Protein AF-A0A1V6CNF2-F1 (afdb_monomer)

Radius of gyration: 21.42 Å; Cα contacts (8 Å, |Δi|>4): 220; chains: 1; bounding box: 39×64×54 Å

Structure (mmCIF, N/CA/C/O backbone):
data_AF-A0A1V6CNF2-F1
#
_entry.id   AF-A0A1V6CNF2-F1
#
loop_
_atom_site.group_PDB
_atom_site.id
_atom_site.type_symbol
_atom_site.label_atom_id
_atom_site.label_alt_id
_atom_site.label_comp_id
_atom_site.label_asym_id
_atom_site.label_entity_id
_atom_site.label_seq_id
_atom_site.pdbx_PDB_ins_code
_atom_site.Cartn_x
_atom_site.Cartn_y
_atom_site.Cartn_z
_atom_site.occupancy
_atom_site.B_iso_or_equiv
_atom_site.auth_seq_id
_atom_site.auth_comp_id
_atom_site.auth_asym_id
_atom_site.auth_atom_id
_atom_site.pdbx_PDB_model_num
ATOM 1 N N . MET A 1 1 ? -19.664 43.294 18.785 1.00 34.44 1 MET A N 1
ATOM 2 C CA . MET A 1 1 ? -19.145 42.494 17.648 1.00 34.44 1 MET A CA 1
ATOM 3 C C . MET A 1 1 ? -19.411 41.020 17.914 1.00 34.44 1 MET A C 1
ATOM 5 O O . MET A 1 1 ? -18.978 40.503 18.932 1.00 34.44 1 MET A O 1
ATOM 9 N N . LYS A 1 2 ? -20.195 40.365 17.051 1.00 38.56 2 LYS A N 1
ATOM 10 C CA . LYS A 1 2 ? -20.681 38.988 17.230 1.00 38.56 2 LYS A CA 1
ATOM 11 C C . LYS A 1 2 ? -19.586 38.015 16.777 1.00 38.56 2 LYS A C 1
ATOM 13 O O . LYS A 1 2 ? -19.363 37.877 15.576 1.00 38.56 2 LYS A O 1
ATOM 18 N N . GLN A 1 3 ? -18.871 37.382 17.709 1.00 46.53 3 GLN A N 1
ATOM 19 C CA . GLN A 1 3 ? -17.888 36.355 17.356 1.00 46.53 3 GLN A CA 1
ATOM 20 C C . GLN A 1 3 ? -18.605 35.174 16.682 1.00 46.53 3 GLN A C 1
ATOM 22 O O . GLN A 1 3 ? -19.439 34.487 17.271 1.00 46.53 3 GLN A O 1
ATOM 27 N N . SER A 1 4 ? -18.322 34.970 15.398 1.00 43.44 4 SER A N 1
ATOM 28 C CA . SER A 1 4 ? -18.859 33.864 14.610 1.00 43.44 4 SER A CA 1
ATOM 29 C C . SER A 1 4 ? -18.260 32.547 15.120 1.00 43.44 4 SER A C 1
ATOM 31 O O . SER A 1 4 ? -17.054 32.336 14.982 1.00 43.44 4 SER A O 1
ATOM 33 N N . ARG A 1 5 ? -19.104 31.633 15.628 1.00 50.50 5 ARG A N 1
ATOM 34 C CA . ARG A 1 5 ? -18.790 30.219 15.929 1.00 50.50 5 ARG A CA 1
ATOM 35 C C . ARG A 1 5 ? -18.313 29.467 14.667 1.00 50.50 5 ARG A C 1
ATOM 37 O O . ARG A 1 5 ? -19.030 28.637 14.117 1.00 50.50 5 ARG A O 1
ATOM 44 N N . LYS A 1 6 ? -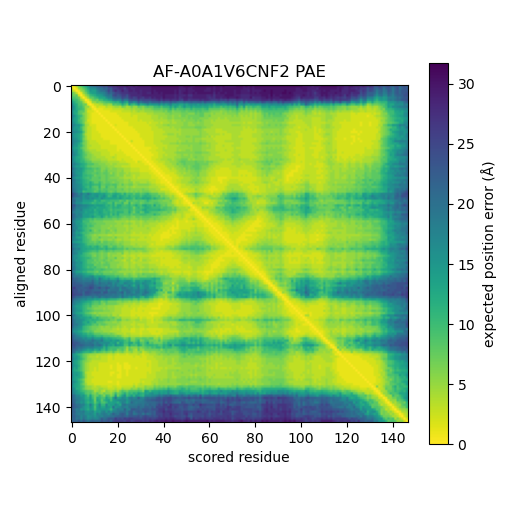17.106 29.748 14.169 1.00 52.75 6 LYS A N 1
ATOM 45 C CA . LYS A 1 6 ? -16.504 29.074 12.999 1.00 52.75 6 LYS A CA 1
ATOM 46 C C . LYS A 1 6 ? -15.546 27.931 13.378 1.00 52.75 6 LYS A C 1
ATOM 48 O O . LYS A 1 6 ? -15.164 27.156 12.509 1.00 52.75 6 LYS A O 1
ATOM 53 N N . GLY A 1 7 ? -15.215 27.761 14.663 1.00 57.75 7 GLY A N 1
ATOM 54 C CA . GLY A 1 7 ? -14.196 26.806 15.135 1.00 57.75 7 GLY A CA 1
ATOM 55 C C . GLY A 1 7 ? -14.603 25.323 15.213 1.00 57.75 7 GLY A C 1
ATOM 56 O O . GLY A 1 7 ? -13.732 24.469 15.347 1.00 57.75 7 GLY A O 1
ATOM 57 N N . GLY A 1 8 ? -15.894 24.978 15.125 1.00 66.00 8 GLY A N 1
ATOM 58 C CA . GLY A 1 8 ? -16.361 23.593 15.330 1.00 66.00 8 GLY A CA 1
ATOM 59 C C . GLY A 1 8 ? -16.200 22.673 14.113 1.00 66.00 8 GLY A C 1
ATOM 60 O O . GLY A 1 8 ? -15.735 21.543 14.238 1.00 66.00 8 GLY A O 1
ATOM 61 N N . ARG A 1 9 ? -16.543 23.165 12.914 1.00 76.50 9 ARG A N 1
ATOM 62 C CA . ARG A 1 9 ? -16.569 22.351 11.683 1.00 76.50 9 ARG A CA 1
ATOM 63 C C . ARG A 1 9 ? -15.177 21.879 11.260 1.00 76.50 9 ARG A C 1
ATOM 65 O O . ARG A 1 9 ? -15.006 20.707 10.950 1.00 76.50 9 ARG A O 1
ATOM 72 N N . GLY A 1 10 ? -14.176 22.760 11.326 1.00 83.81 10 GLY A N 1
ATOM 73 C CA . GLY A 1 10 ? -12.789 22.403 11.004 1.00 83.81 10 GLY A CA 1
ATOM 74 C C . GLY A 1 10 ? -12.221 21.332 11.940 1.00 83.81 10 GLY A C 1
ATOM 75 O O . GLY A 1 10 ? -11.560 20.403 11.490 1.00 83.81 10 GLY A O 1
ATOM 76 N N . ARG A 1 11 ? -12.551 21.394 13.236 1.00 82.00 11 ARG A N 1
ATOM 77 C CA . ARG A 1 11 ? -12.110 20.395 14.224 1.00 82.00 11 ARG A CA 1
ATOM 78 C C . ARG A 1 11 ? -12.700 19.010 13.958 1.00 82.00 11 ARG A C 1
ATOM 80 O O . ARG A 1 11 ? -11.987 18.022 14.104 1.00 82.00 11 ARG A O 1
ATOM 87 N N . ILE A 1 12 ? -13.969 18.935 13.549 1.00 87.81 12 ILE A N 1
ATOM 88 C CA . ILE A 1 12 ? -14.612 17.665 13.175 1.00 87.81 12 ILE A CA 1
ATOM 89 C C . ILE A 1 12 ? -13.910 17.057 11.959 1.00 87.81 12 ILE A C 1
ATOM 91 O O . ILE A 1 12 ? -13.592 15.874 11.977 1.00 87.81 12 ILE A O 1
ATOM 95 N N . VAL A 1 13 ? -13.599 17.867 10.943 1.00 90.38 13 VAL A N 1
ATOM 96 C CA . VAL A 1 13 ? -12.865 17.402 9.756 1.00 90.38 13 VAL A CA 1
ATOM 97 C C . VAL A 1 13 ? -11.485 16.862 10.141 1.00 90.38 13 VAL A C 1
ATOM 99 O O . VAL A 1 13 ? -11.142 15.754 9.745 1.00 90.38 13 VAL A O 1
ATOM 102 N N . ILE A 1 14 ? -10.725 17.583 10.973 1.00 90.69 14 ILE A N 1
ATOM 103 C CA . ILE A 1 14 ? -9.409 17.124 11.456 1.00 90.69 14 ILE A CA 1
ATOM 104 C C . ILE A 1 14 ? -9.530 15.797 12.215 1.00 90.69 14 ILE A C 1
ATOM 106 O O . ILE A 1 14 ? -8.714 14.900 12.015 1.00 90.69 14 ILE A O 1
ATOM 110 N N . LEU A 1 15 ? -10.555 15.649 13.058 1.00 91.81 15 LEU A N 1
ATOM 111 C CA . LEU A 1 15 ? -10.799 14.412 13.796 1.00 91.81 15 LEU A CA 1
ATOM 112 C C . LEU A 1 15 ? -11.110 13.245 12.854 1.00 91.81 15 LEU A C 1
ATOM 114 O O . LEU A 1 15 ? -10.536 12.171 13.024 1.00 91.81 15 LEU A O 1
ATOM 118 N N . LEU A 1 16 ? -11.977 13.451 11.859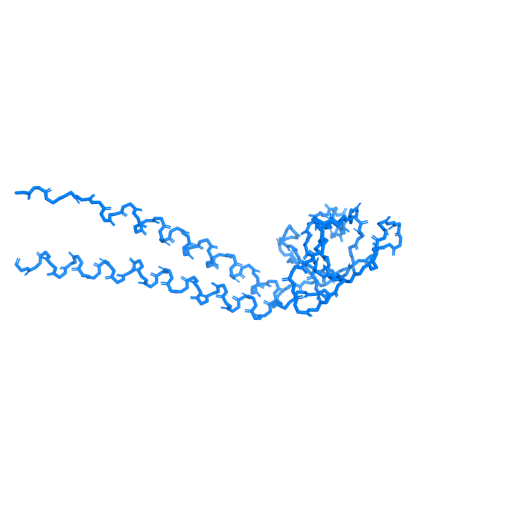 1.00 93.94 16 LEU A N 1
ATOM 119 C CA . LEU A 1 16 ? -12.321 12.424 10.873 1.00 93.94 16 LEU A CA 1
ATOM 120 C C . LEU A 1 16 ? -11.102 12.009 10.046 1.00 93.94 16 LEU A C 1
ATOM 122 O O . LEU A 1 16 ? -10.858 10.817 9.884 1.00 93.94 16 LEU A O 1
ATOM 126 N N . ILE A 1 17 ? -10.296 12.970 9.583 1.00 95.31 17 ILE A N 1
ATOM 127 C CA . ILE A 1 17 ? -9.053 12.679 8.855 1.00 95.31 17 ILE A CA 1
ATOM 128 C C . ILE A 1 17 ? -8.081 11.911 9.758 1.00 95.31 17 ILE A C 1
ATOM 130 O O . ILE A 1 17 ? -7.528 10.899 9.336 1.00 95.31 17 ILE A O 1
ATOM 134 N N . GLY A 1 18 ? -7.910 12.330 11.015 1.00 95.75 18 GLY A N 1
ATOM 135 C CA . GLY A 1 18 ? -7.074 11.617 11.982 1.00 95.75 18 GLY A CA 1
ATOM 136 C C . GLY A 1 18 ? -7.530 10.174 12.211 1.00 95.75 18 GLY A C 1
ATOM 137 O O . GLY A 1 18 ? -6.700 9.269 12.258 1.00 95.75 18 GLY A O 1
ATOM 138 N N . LEU A 1 19 ? -8.844 9.938 12.286 1.00 96.25 19 LEU A N 1
ATOM 139 C CA . LEU A 1 19 ? -9.420 8.598 12.420 1.00 96.25 19 LEU A CA 1
ATOM 140 C C . LEU A 1 19 ? -9.179 7.739 11.167 1.00 96.25 19 LEU A C 1
ATOM 142 O O . LEU A 1 19 ? -8.836 6.567 11.295 1.00 96.25 19 LEU A O 1
ATOM 146 N N . LEU A 1 20 ? -9.309 8.316 9.969 1.00 96.75 20 LEU A N 1
ATOM 147 C CA . LEU A 1 20 ? -9.016 7.627 8.707 1.00 96.75 20 LEU A CA 1
ATOM 148 C C . LEU A 1 20 ? -7.540 7.227 8.614 1.00 96.75 20 LEU A C 1
ATOM 150 O O . LEU A 1 20 ? -7.232 6.090 8.262 1.00 96.75 20 LEU A O 1
ATOM 154 N N . PHE A 1 21 ? -6.628 8.130 8.981 1.00 96.62 21 PHE A N 1
ATOM 155 C CA . PHE A 1 21 ? -5.196 7.829 9.036 1.00 96.62 21 PHE A CA 1
ATOM 156 C C . PHE A 1 21 ? -4.886 6.752 10.076 1.00 96.62 21 PHE A C 1
ATOM 158 O O . PHE A 1 21 ? -4.081 5.866 9.802 1.00 96.62 21 PHE A O 1
ATOM 165 N N . LEU A 1 22 ? -5.543 6.787 11.240 1.00 96.69 22 LEU A N 1
ATOM 166 C CA . LEU A 1 22 ? -5.391 5.752 12.260 1.00 96.69 22 LEU A CA 1
ATOM 167 C C . LEU A 1 22 ? -5.851 4.389 11.733 1.00 96.69 22 LEU A C 1
ATOM 169 O O . LEU A 1 22 ? -5.103 3.421 11.827 1.00 96.69 22 LEU A O 1
ATOM 173 N N . ALA A 1 23 ? -7.045 4.318 11.141 1.00 95.81 23 ALA A N 1
ATOM 174 C CA . ALA A 1 23 ? -7.581 3.088 10.565 1.00 95.81 23 ALA A CA 1
ATOM 175 C C . ALA A 1 23 ? -6.664 2.534 9.462 1.00 95.81 23 ALA A C 1
ATOM 177 O O . ALA A 1 23 ? -6.341 1.348 9.461 1.00 95.81 23 ALA A O 1
ATOM 178 N N . TYR A 1 24 ? -6.178 3.398 8.567 1.00 94.06 24 TYR A N 1
ATOM 179 C CA . TYR A 1 24 ? -5.255 3.003 7.506 1.00 94.06 24 TYR A CA 1
ATOM 180 C C . TYR A 1 24 ? -3.888 2.555 8.048 1.00 94.06 24 TYR A C 1
ATOM 182 O O . TYR A 1 24 ? -3.341 1.552 7.598 1.00 94.06 24 TYR A O 1
ATOM 190 N N . GLY A 1 25 ? -3.347 3.246 9.053 1.00 93.69 25 GLY A N 1
ATOM 191 C CA . GLY A 1 25 ? -2.107 2.852 9.721 1.00 93.69 25 GLY A CA 1
ATOM 192 C C . GLY A 1 25 ? -2.228 1.491 10.406 1.00 93.69 25 GLY A C 1
ATOM 193 O O . GLY A 1 25 ? -1.357 0.642 10.232 1.00 93.69 25 GLY A O 1
ATOM 194 N N . LEU A 1 26 ? -3.335 1.247 11.117 1.00 93.88 26 LEU A N 1
ATOM 195 C CA . LEU A 1 26 ? -3.631 -0.055 11.718 1.00 93.88 26 LEU A CA 1
ATOM 196 C C . LEU A 1 26 ? -3.744 -1.152 10.659 1.00 93.88 26 LEU A C 1
ATOM 198 O O . LEU A 1 26 ? -3.179 -2.221 10.851 1.00 93.88 26 LEU A O 1
ATOM 202 N N . MET A 1 27 ? -4.383 -0.875 9.519 1.00 91.81 27 MET A N 1
ATOM 203 C CA . MET A 1 27 ? -4.459 -1.815 8.399 1.00 91.81 27 MET A CA 1
ATOM 204 C C . MET A 1 27 ? -3.067 -2.232 7.903 1.00 91.81 27 MET A C 1
ATOM 206 O O . MET A 1 27 ? -2.811 -3.421 7.719 1.00 91.81 27 MET A O 1
ATOM 210 N N . LEU A 1 28 ? -2.151 -1.273 7.730 1.00 90.75 28 LEU A N 1
ATOM 211 C CA . LEU A 1 28 ? -0.771 -1.552 7.317 1.00 90.75 28 LEU A CA 1
ATOM 212 C C . LEU A 1 28 ? 0.001 -2.347 8.376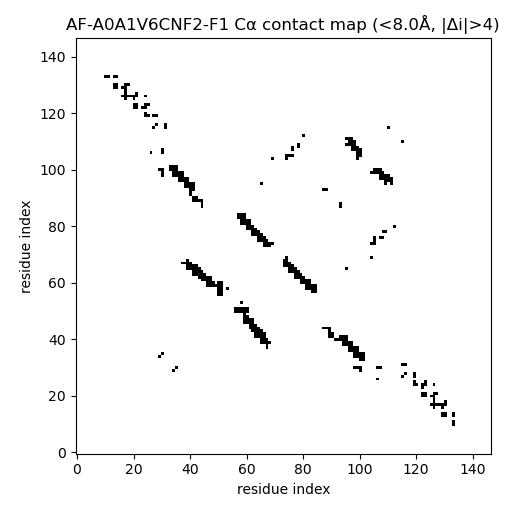 1.00 90.75 28 LEU A C 1
ATOM 214 O O . LEU A 1 28 ? 0.719 -3.281 8.034 1.00 90.75 28 LEU A O 1
ATOM 218 N N . VAL A 1 29 ? -0.168 -2.019 9.660 1.00 92.38 29 VAL A N 1
ATOM 219 C CA . VAL A 1 29 ? 0.436 -2.780 10.767 1.00 92.38 29 VAL A CA 1
ATOM 220 C C . VAL A 1 29 ? -0.099 -4.212 10.799 1.00 92.38 29 VAL A C 1
ATOM 222 O O . VAL A 1 29 ? 0.683 -5.153 10.916 1.00 92.38 29 VAL A O 1
ATOM 225 N N . SER A 1 30 ? -1.408 -4.406 10.637 1.00 91.81 30 SER A N 1
ATOM 226 C CA . SER A 1 30 ? -2.003 -5.739 10.558 1.00 91.81 30 SER A CA 1
ATOM 227 C C . SER A 1 30 ? -1.420 -6.547 9.400 1.00 91.81 30 SER A C 1
ATOM 229 O O . SER A 1 30 ? -1.099 -7.717 9.581 1.00 91.81 30 SER A O 1
ATOM 231 N N . LEU A 1 31 ? -1.211 -5.927 8.238 1.00 90.69 31 LEU A N 1
ATOM 232 C CA . LEU A 1 31 ? -0.565 -6.570 7.092 1.00 90.69 31 LEU A CA 1
ATOM 233 C C . LEU A 1 31 ? 0.906 -6.909 7.369 1.00 90.69 31 LEU A C 1
ATOM 235 O O . LEU A 1 31 ? 1.380 -7.988 7.008 1.00 90.69 31 LEU A O 1
ATOM 239 N N . LEU A 1 32 ? 1.624 -6.030 8.070 1.00 89.50 32 LEU A N 1
ATOM 240 C CA . LEU A 1 32 ? 3.020 -6.241 8.433 1.00 89.50 32 LEU A CA 1
ATOM 241 C C . LEU A 1 32 ? 3.196 -7.463 9.347 1.00 89.50 32 LEU A C 1
ATOM 243 O O . LEU A 1 32 ? 4.068 -8.287 9.075 1.00 89.50 32 LEU A O 1
ATOM 247 N N . PHE A 1 33 ? 2.356 -7.615 10.374 1.00 89.88 33 PHE A N 1
ATOM 248 C CA . PHE A 1 33 ? 2.489 -8.691 11.367 1.00 89.88 33 PHE A CA 1
ATOM 249 C C . PHE A 1 33 ? 1.714 -9.969 11.023 1.00 89.88 33 PHE A C 1
ATOM 251 O O . PHE A 1 33 ? 2.227 -11.060 11.244 1.00 89.88 33 PHE A O 1
ATOM 258 N N . PHE A 1 34 ? 0.505 -9.852 10.469 1.00 92.44 34 PHE A N 1
ATOM 259 C CA . PHE A 1 34 ? -0.405 -10.984 10.236 1.00 92.44 34 PHE A CA 1
ATOM 260 C C . PHE A 1 34 ? -0.621 -11.314 8.758 1.00 92.44 34 PHE A C 1
ATOM 262 O O . PHE A 1 34 ? -1.366 -12.238 8.436 1.00 92.44 34 PHE A O 1
ATOM 269 N N . GLY A 1 35 ? -0.027 -10.549 7.842 1.00 90.88 35 GLY A N 1
ATOM 270 C CA . GLY A 1 35 ? -0.204 -10.798 6.420 1.00 90.88 35 GLY A CA 1
ATOM 271 C C . GLY A 1 35 ? 0.516 -12.069 5.956 1.00 90.88 35 GLY A C 1
ATOM 272 O O . GLY A 1 35 ? 1.643 -12.352 6.367 1.00 90.88 35 GLY A O 1
ATOM 273 N N . ILE A 1 36 ? -0.115 -12.799 5.045 1.00 92.94 36 ILE A N 1
ATOM 274 C CA . ILE A 1 36 ? 0.424 -14.005 4.416 1.00 92.94 36 ILE A CA 1
ATOM 275 C C . ILE A 1 36 ? 0.909 -13.646 3.016 1.00 92.94 36 ILE A C 1
ATOM 277 O O . ILE A 1 36 ? 0.234 -12.921 2.288 1.00 92.94 36 ILE A O 1
ATOM 281 N N . SER A 1 37 ? 2.100 -14.124 2.652 1.00 91.50 37 SER A N 1
ATOM 282 C CA . SER A 1 37 ? 2.664 -13.893 1.320 1.00 91.50 37 SER A CA 1
ATOM 283 C C . SER A 1 37 ? 2.171 -14.943 0.331 1.00 91.50 37 SER A C 1
ATOM 285 O O . SER A 1 37 ? 2.235 -16.133 0.624 1.00 91.50 37 SER A O 1
ATOM 287 N N . THR A 1 38 ? 1.759 -14.506 -0.852 1.00 92.06 38 THR A N 1
ATOM 288 C CA . THR A 1 38 ? 1.387 -15.368 -1.977 1.00 92.06 38 THR A CA 1
ATOM 289 C C . THR A 1 38 ? 1.926 -14.792 -3.280 1.00 92.06 38 THR A C 1
ATOM 291 O O . THR A 1 38 ? 2.252 -13.605 -3.372 1.00 92.06 38 THR A O 1
ATOM 294 N N . GLU A 1 39 ? 2.023 -15.636 -4.298 1.00 92.25 39 GLU A N 1
ATOM 295 C CA . GLU A 1 39 ? 2.262 -15.175 -5.658 1.00 92.25 39 GLU A CA 1
ATOM 296 C C . GLU A 1 39 ? 0.952 -14.676 -6.267 1.00 92.25 39 GLU A C 1
ATOM 298 O O . GLU A 1 39 ? -0.093 -15.323 -6.163 1.00 92.25 39 GLU A O 1
ATOM 303 N N . ALA A 1 40 ? 1.016 -13.503 -6.888 1.00 92.12 40 ALA A N 1
ATOM 304 C CA . ALA A 1 40 ? -0.068 -12.934 -7.666 1.00 92.12 40 ALA A CA 1
ATOM 305 C C . ALA A 1 40 ? 0.358 -12.801 -9.124 1.00 92.12 40 ALA A C 1
ATOM 307 O O . ALA A 1 40 ? 1.480 -12.395 -9.426 1.00 92.12 40 ALA A O 1
ATOM 308 N N . ARG A 1 41 ? -0.555 -13.097 -10.042 1.00 92.12 41 ARG A N 1
ATOM 309 C CA . ARG A 1 41 ? -0.363 -12.897 -11.474 1.00 92.12 41 ARG A CA 1
ATOM 310 C C . ARG A 1 41 ? -0.581 -11.432 -11.824 1.00 92.12 41 ARG A C 1
ATOM 312 O O . ARG A 1 41 ? -1.602 -10.851 -11.464 1.00 92.12 41 ARG A O 1
ATOM 319 N N . LEU A 1 42 ? 0.339 -10.852 -12.582 1.00 91.19 42 LEU A N 1
ATOM 320 C CA . LEU A 1 42 ? 0.236 -9.489 -13.083 1.00 91.19 42 LEU A CA 1
ATOM 321 C C . LEU A 1 42 ? -0.791 -9.419 -14.223 1.00 91.19 42 LEU A C 1
ATOM 323 O O . LEU A 1 42 ? -0.613 -10.037 -15.272 1.00 91.19 42 LEU A O 1
ATOM 327 N N . THR A 1 43 ? -1.860 -8.650 -14.038 1.00 91.56 43 THR A N 1
ATOM 328 C CA . THR A 1 43 ? -2.925 -8.479 -15.042 1.00 91.56 43 THR A CA 1
ATOM 329 C C . THR A 1 43 ? -2.737 -7.234 -15.886 1.00 91.56 43 THR A C 1
ATOM 331 O O . THR A 1 43 ? -3.093 -7.200 -17.061 1.00 91.56 43 THR A O 1
ATOM 334 N N . SER A 1 44 ? -2.150 -6.195 -15.301 1.00 89.50 44 SER A N 1
ATOM 335 C CA . SER A 1 44 ? -1.823 -4.969 -16.011 1.00 89.50 44 SER A CA 1
ATOM 336 C C . SER A 1 44 ? -0.530 -4.389 -15.479 1.00 89.50 44 SER A C 1
ATOM 338 O O . SER A 1 44 ? -0.216 -4.491 -14.297 1.00 89.50 44 SER A O 1
ATOM 340 N N . TYR A 1 45 ? 0.222 -3.753 -16.364 1.00 89.31 45 TYR A N 1
ATOM 341 C CA . TYR A 1 45 ? 1.423 -3.020 -16.014 1.00 89.31 45 TYR A CA 1
ATOM 342 C C . TYR A 1 45 ? 1.514 -1.848 -16.974 1.00 89.31 45 TYR A C 1
ATOM 344 O O . TYR A 1 45 ? 1.485 -2.038 -18.184 1.00 89.31 45 TYR A O 1
ATOM 352 N N . ARG A 1 46 ? 1.550 -0.615 -16.485 1.00 89.00 46 ARG A N 1
ATOM 353 C CA . ARG A 1 46 ? 1.615 0.565 -17.352 1.00 89.00 46 ARG A CA 1
ATOM 354 C C . ARG A 1 46 ? 2.475 1.636 -16.730 1.00 89.00 46 ARG A C 1
ATOM 356 O O . ARG A 1 46 ? 2.432 1.847 -15.520 1.00 89.00 46 ARG A O 1
ATOM 363 N N . ARG A 1 47 ? 3.229 2.337 -17.567 1.00 88.94 47 ARG A N 1
ATOM 364 C CA . ARG A 1 47 ? 3.958 3.527 -17.144 1.00 88.94 47 ARG A CA 1
ATOM 365 C C . ARG A 1 47 ? 2.973 4.676 -16.954 1.00 88.94 47 ARG A C 1
ATOM 367 O O . ARG A 1 47 ? 2.148 4.936 -17.826 1.00 88.94 47 ARG A O 1
ATOM 374 N N . GLN A 1 48 ? 3.056 5.342 -15.814 1.00 86.88 48 GLN A N 1
ATOM 375 C CA . GLN A 1 48 ? 2.367 6.591 -15.542 1.00 86.88 48 GLN A CA 1
ATOM 376 C C . GLN A 1 48 ? 3.347 7.743 -15.718 1.00 86.88 48 GLN A C 1
ATOM 378 O O . GLN A 1 48 ? 4.418 7.738 -15.113 1.00 86.88 48 GLN A O 1
ATOM 383 N N . GLN A 1 49 ? 2.928 8.736 -16.504 1.00 84.69 49 GLN A N 1
ATOM 384 C CA . GLN A 1 49 ? 3.696 9.950 -16.786 1.00 84.69 49 GLN A CA 1
ATOM 385 C C . GLN A 1 49 ? 5.041 9.666 -17.489 1.00 84.69 49 GLN A C 1
ATOM 387 O O . GLN A 1 49 ? 5.301 8.559 -17.976 1.00 84.69 49 GLN A O 1
ATOM 392 N N . GLY A 1 50 ? 5.843 10.721 -17.635 1.00 86.38 50 GLY A N 1
ATOM 393 C CA . GLY A 1 50 ? 7.212 10.645 -18.127 1.00 86.38 50 GLY A CA 1
ATOM 394 C C . GLY A 1 50 ? 8.193 10.222 -17.036 1.00 86.38 50 GLY A C 1
ATOM 395 O O . GLY A 1 50 ? 7.832 9.586 -16.045 1.00 86.38 50 GLY A O 1
ATOM 396 N N . GLU A 1 51 ? 9.454 10.571 -17.244 1.00 88.38 51 GLU A N 1
ATOM 397 C CA . GLU A 1 51 ? 10.506 10.368 -16.254 1.00 88.38 51 GLU A CA 1
ATOM 398 C C . GLU A 1 51 ? 10.238 11.182 -14.983 1.00 88.38 51 GLU A C 1
ATOM 400 O O . GLU A 1 51 ? 9.713 12.297 -15.031 1.00 88.38 51 GLU A O 1
ATOM 405 N N . ARG A 1 52 ? 10.571 10.605 -13.827 1.00 87.88 52 ARG A N 1
ATOM 406 C CA . ARG A 1 52 ? 10.459 11.288 -12.538 1.00 87.88 52 ARG A CA 1
ATOM 407 C C . ARG A 1 52 ? 11.592 12.305 -12.411 1.00 87.88 52 ARG A C 1
ATOM 409 O O . ARG A 1 52 ? 12.748 11.965 -12.627 1.00 87.88 52 ARG A O 1
ATOM 416 N N . ASN A 1 53 ? 11.259 13.529 -12.005 1.00 88.06 53 ASN A N 1
ATOM 417 C CA . ASN A 1 53 ? 12.244 14.573 -11.717 1.00 88.06 53 ASN A CA 1
ATOM 418 C C . ASN A 1 53 ? 12.907 14.316 -10.350 1.00 88.06 53 ASN A C 1
ATOM 420 O O . ASN A 1 53 ? 12.524 14.896 -9.335 1.00 88.06 53 ASN A O 1
ATOM 424 N N . GLU A 1 54 ? 13.829 13.358 -10.313 1.00 86.19 54 GLU A N 1
ATOM 425 C CA . GLU A 1 54 ? 14.523 12.893 -9.112 1.00 86.19 54 GLU A CA 1
ATOM 426 C C . GLU A 1 54 ? 16.033 12.787 -9.362 1.00 86.19 54 GLU A C 1
ATOM 428 O O . GLU A 1 54 ? 16.491 12.781 -10.498 1.00 86.19 54 GLU A O 1
ATOM 433 N N . VAL A 1 55 ? 16.815 12.662 -8.282 1.00 88.38 55 VAL A N 1
ATOM 434 C CA . VAL A 1 55 ? 18.291 12.576 -8.337 1.00 88.38 55 VAL A CA 1
ATOM 435 C C . VAL A 1 55 ? 18.779 11.365 -9.138 1.00 88.38 55 VAL A C 1
ATOM 437 O O . VAL A 1 55 ? 19.838 11.412 -9.756 1.00 88.38 55 VAL A O 1
ATOM 440 N N . ILE A 1 56 ? 18.019 10.267 -9.114 1.00 86.69 56 ILE A N 1
ATOM 441 C CA . ILE A 1 56 ? 18.337 9.056 -9.868 1.00 86.69 56 ILE A CA 1
ATOM 442 C C . ILE A 1 56 ? 17.615 9.149 -11.220 1.00 86.69 56 ILE A C 1
ATOM 444 O O . ILE A 1 56 ? 16.381 9.115 -11.220 1.00 86.69 56 ILE A O 1
ATOM 448 N N . PRO A 1 57 ? 18.343 9.234 -12.349 1.00 87.75 57 PRO A N 1
ATOM 449 C CA . PRO A 1 57 ? 17.734 9.307 -13.674 1.00 87.75 57 PRO A CA 1
ATOM 450 C C . PRO A 1 57 ? 17.117 7.965 -14.095 1.00 87.75 57 PRO A C 1
ATOM 452 O O . PRO A 1 57 ? 17.337 6.923 -13.470 1.00 87.75 57 PRO A O 1
ATOM 455 N N . ASN A 1 58 ? 16.364 7.979 -15.195 1.00 88.06 58 ASN A N 1
ATOM 456 C CA . ASN A 1 58 ? 15.702 6.826 -15.809 1.00 88.06 58 ASN A CA 1
ATOM 457 C C . ASN A 1 58 ? 14.721 6.098 -14.878 1.00 88.06 58 ASN A C 1
ATOM 459 O O . ASN A 1 58 ? 14.535 4.881 -14.981 1.00 88.06 58 ASN A O 1
ATOM 463 N N . ARG A 1 59 ? 14.076 6.827 -13.960 1.00 88.44 59 ARG A N 1
ATOM 464 C CA . ARG A 1 59 ? 13.029 6.271 -13.098 1.00 88.44 59 ARG A CA 1
ATOM 465 C C . ARG A 1 59 ? 11.649 6.677 -13.562 1.00 88.44 59 ARG A C 1
ATOM 467 O O . ARG A 1 59 ? 11.373 7.844 -13.828 1.00 88.44 59 ARG A O 1
ATOM 474 N N . TYR A 1 60 ? 10.748 5.706 -13.556 1.00 89.38 60 TYR A N 1
ATOM 475 C CA . TYR A 1 60 ? 9.370 5.894 -13.972 1.00 89.38 60 TYR A CA 1
ATOM 476 C C . TYR A 1 60 ? 8.418 5.330 -12.928 1.00 89.38 60 TYR A C 1
ATOM 478 O O . TYR A 1 60 ? 8.708 4.339 -12.253 1.00 89.38 60 TYR A O 1
ATOM 486 N N . THR A 1 61 ? 7.258 5.967 -12.808 1.00 90.44 61 THR A N 1
ATOM 487 C CA . THR A 1 61 ? 6.158 5.439 -12.006 1.00 90.44 61 THR A CA 1
ATOM 488 C C . THR A 1 61 ? 5.405 4.425 -12.848 1.00 90.44 61 THR A C 1
ATOM 490 O O . THR A 1 61 ? 4.989 4.726 -13.962 1.00 90.44 61 THR A O 1
ATOM 493 N N . TYR A 1 62 ? 5.195 3.229 -12.325 1.00 90.06 62 TYR A N 1
ATOM 494 C CA . TYR A 1 62 ? 4.374 2.210 -12.952 1.00 90.06 62 TYR A CA 1
ATOM 495 C C . TYR A 1 62 ? 3.163 1.926 -12.085 1.00 90.06 62 TYR A C 1
ATOM 497 O O . TYR A 1 62 ? 3.283 1.768 -10.874 1.00 90.06 62 TYR A O 1
ATOM 505 N N . HIS A 1 63 ? 2.005 1.838 -12.722 1.00 91.19 63 HIS A N 1
ATOM 506 C CA . HIS A 1 63 ? 0.781 1.351 -12.114 1.00 91.19 63 HIS A CA 1
ATOM 507 C C . HIS A 1 63 ? 0.520 -0.055 -12.616 1.00 91.19 63 HIS A C 1
ATOM 509 O O . HIS A 1 63 ? 0.607 -0.312 -13.820 1.00 91.19 63 HIS A O 1
ATOM 515 N N . PHE A 1 64 ? 0.168 -0.948 -11.709 1.00 91.25 64 PHE A N 1
ATOM 516 C CA . PHE A 1 64 ? -0.050 -2.340 -12.041 1.00 91.25 64 PHE A CA 1
ATOM 517 C C . PHE A 1 64 ? -1.258 -2.907 -11.317 1.00 91.25 64 PHE A C 1
ATOM 519 O O . PHE A 1 64 ? -1.650 -2.430 -10.254 1.00 91.25 64 PHE A O 1
ATOM 526 N N . GLY A 1 65 ? -1.862 -3.904 -11.943 1.00 92.25 65 GLY A N 1
ATOM 527 C CA . GLY A 1 65 ? -2.935 -4.711 -11.388 1.00 92.25 65 GLY A CA 1
ATOM 5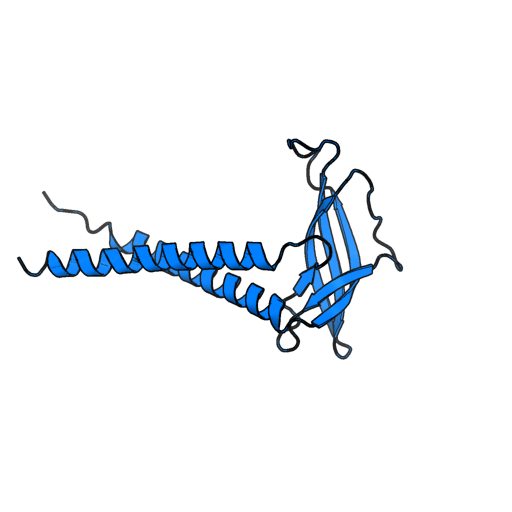28 C C . GLY A 1 65 ? -2.460 -6.145 -11.268 1.00 92.25 65 GLY A C 1
ATOM 529 O O . GLY A 1 65 ? -1.643 -6.599 -12.074 1.00 92.25 65 GLY A O 1
ATOM 530 N N . TYR A 1 66 ? -2.957 -6.842 -10.261 1.00 93.00 66 TYR A N 1
ATOM 531 C CA . TYR A 1 66 ? -2.610 -8.226 -10.000 1.00 93.00 66 TYR A CA 1
ATOM 532 C C . TYR A 1 66 ? -3.817 -9.009 -9.500 1.00 93.00 66 TYR A C 1
ATOM 534 O O . TYR A 1 66 ? -4.767 -8.440 -8.966 1.00 93.00 66 TYR A O 1
ATOM 542 N N . GLU A 1 67 ? -3.750 -10.322 -9.663 1.00 94.56 67 GLU A N 1
ATOM 543 C CA . GLU A 1 67 ? -4.758 -11.276 -9.221 1.00 94.56 67 GLU A CA 1
ATOM 544 C C . GLU A 1 67 ? -4.098 -12.432 -8.478 1.00 94.56 67 GLU A C 1
ATOM 546 O O . GLU A 1 67 ? -3.060 -12.937 -8.900 1.00 94.56 67 GLU A O 1
ATOM 551 N N . PHE A 1 68 ? -4.707 -12.881 -7.389 1.00 93.88 68 PHE A N 1
ATOM 552 C CA . PHE A 1 68 ? -4.260 -14.038 -6.620 1.00 93.88 68 PHE A CA 1
ATOM 553 C C . PHE A 1 68 ? -5.465 -14.840 -6.142 1.00 93.88 68 PHE A C 1
ATOM 555 O O . PHE A 1 68 ? -6.574 -14.318 -6.043 1.00 93.88 68 PHE A O 1
ATOM 562 N N . THR A 1 69 ? -5.257 -16.126 -5.871 1.00 93.81 69 THR A N 1
ATOM 563 C CA . THR A 1 69 ? -6.328 -17.021 -5.425 1.00 93.81 69 THR A CA 1
ATOM 564 C C . THR A 1 69 ? -6.113 -17.388 -3.966 1.00 93.81 69 THR A C 1
ATOM 566 O O . THR A 1 69 ? -5.020 -17.807 -3.596 1.00 93.81 69 THR A O 1
ATOM 569 N N . VAL A 1 70 ? -7.158 -17.256 -3.152 1.00 92.38 70 VAL A N 1
ATOM 570 C CA . VAL A 1 70 ? -7.189 -17.715 -1.756 1.00 92.38 70 VAL A CA 1
ATOM 571 C C . VAL A 1 70 ? -8.406 -18.615 -1.604 1.00 92.38 70 VAL A C 1
ATOM 573 O O . VAL A 1 70 ? -9.516 -18.197 -1.928 1.00 92.38 70 VAL A O 1
ATOM 576 N N . ASP A 1 71 ? -8.198 -19.861 -1.178 1.00 89.75 71 ASP A N 1
ATOM 577 C CA . ASP A 1 71 ? -9.258 -20.864 -0.987 1.00 89.75 71 ASP A CA 1
ATOM 578 C C . ASP A 1 71 ? -10.200 -21.011 -2.200 1.00 89.75 71 ASP A C 1
ATOM 580 O O . ASP A 1 71 ? -11.424 -21.062 -2.078 1.00 89.75 71 ASP A O 1
ATOM 584 N N . GLY A 1 72 ? -9.627 -21.011 -3.409 1.00 90.19 72 GLY A N 1
ATOM 585 C CA . GLY A 1 72 ? -10.371 -21.129 -4.669 1.00 90.19 72 GLY A CA 1
ATOM 586 C C . GLY A 1 72 ? -11.122 -19.864 -5.106 1.00 90.19 72 GLY A C 1
ATOM 587 O O . GLY A 1 72 ? -11.738 -19.865 -6.170 1.00 90.19 72 GLY A O 1
ATOM 588 N N . LYS A 1 73 ? -11.062 -18.771 -4.334 1.00 92.62 73 LYS A N 1
ATOM 589 C CA . LYS A 1 73 ? -11.637 -17.471 -4.703 1.00 92.62 73 LYS A CA 1
ATOM 590 C C . LYS A 1 73 ? -10.571 -16.549 -5.275 1.00 92.62 73 LYS A C 1
ATOM 592 O O . LYS A 1 73 ? -9.498 -16.391 -4.696 1.00 92.62 73 LYS A O 1
ATOM 597 N N . LEU A 1 74 ? -10.896 -15.922 -6.401 1.00 93.44 74 LEU A N 1
ATOM 598 C CA . LEU A 1 74 ? -10.037 -14.945 -7.054 1.00 93.44 74 LEU A CA 1
ATOM 599 C C . LEU A 1 74 ? -10.186 -13.578 -6.379 1.00 93.44 74 LEU A C 1
ATOM 601 O O . LEU A 1 74 ? -11.294 -13.058 -6.250 1.00 93.44 74 LEU A O 1
ATOM 605 N N . PHE A 1 75 ? -9.061 -12.989 -5.999 1.00 94.25 75 PHE A N 1
ATOM 606 C CA . PHE A 1 75 ? -8.960 -11.630 -5.490 1.00 94.25 75 PHE A CA 1
ATOM 607 C C . PHE A 1 75 ? -8.065 -10.812 -6.409 1.00 94.25 75 PHE A C 1
ATOM 609 O O . PHE A 1 75 ? -7.096 -11.318 -6.973 1.00 94.25 75 PHE A O 1
ATOM 616 N N . SER A 1 76 ? -8.388 -9.531 -6.549 1.00 92.94 76 SER A N 1
ATOM 617 C CA . SER A 1 76 ? -7.633 -8.594 -7.372 1.00 92.94 76 SER A CA 1
ATOM 618 C C . SER A 1 76 ? -7.187 -7.399 -6.549 1.00 92.94 76 SER A C 1
ATOM 620 O O . SER A 1 76 ? -7.936 -6.919 -5.697 1.00 92.94 76 SER A O 1
ATOM 622 N N . GLY A 1 77 ? -6.016 -6.868 -6.868 1.00 90.88 77 GLY A N 1
ATOM 623 C CA . GLY A 1 77 ? -5.503 -5.643 -6.279 1.00 90.88 77 GLY A CA 1
ATOM 624 C C . GLY A 1 77 ? -4.767 -4.793 -7.302 1.00 90.88 77 GLY A C 1
ATOM 625 O O . GLY A 1 77 ? -4.506 -5.200 -8.436 1.00 90.88 77 GLY A O 1
ATOM 626 N N . THR A 1 78 ? -4.427 -3.580 -6.888 1.00 91.81 78 THR A N 1
ATOM 627 C CA . THR A 1 78 ? -3.626 -2.651 -7.684 1.00 91.81 78 THR A CA 1
ATOM 628 C C . THR A 1 78 ? -2.513 -2.070 -6.840 1.00 91.81 78 THR A C 1
ATOM 630 O O . THR A 1 78 ? -2.669 -1.903 -5.632 1.00 91.81 78 THR A O 1
ATOM 633 N N . GLY A 1 79 ? -1.409 -1.718 -7.485 1.00 88.94 79 GLY A N 1
ATOM 634 C CA . GLY A 1 79 ? -0.267 -1.095 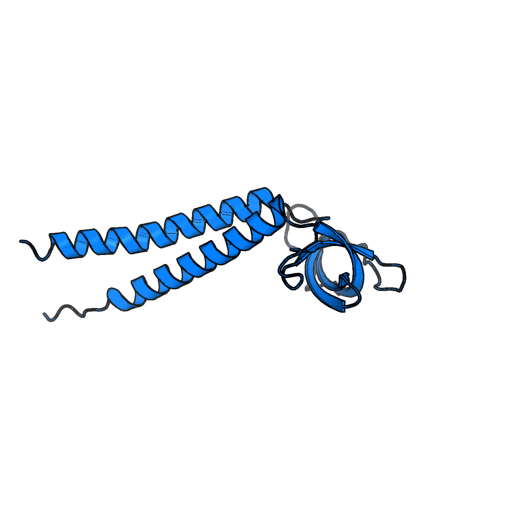-6.841 1.00 88.94 79 GLY A CA 1
ATOM 635 C C . GLY A 1 79 ? 0.403 -0.068 -7.739 1.00 88.94 79 GLY A C 1
ATOM 636 O O . GLY A 1 79 ? 0.157 0.023 -8.948 1.00 88.94 79 GLY A O 1
ATOM 637 N N . GLN A 1 80 ? 1.273 0.720 -7.121 1.00 88.94 80 GLN A N 1
ATOM 638 C CA . GLN A 1 80 ? 2.168 1.633 -7.811 1.00 88.94 80 GLN A CA 1
ATOM 639 C C . GLN A 1 80 ? 3.589 1.360 -7.356 1.00 88.94 80 GLN A C 1
ATOM 641 O O . GLN A 1 80 ? 3.849 1.238 -6.163 1.00 88.94 80 GLN A O 1
ATOM 646 N N . ARG A 1 81 ? 4.520 1.317 -8.305 1.00 86.19 81 ARG A N 1
ATOM 647 C CA . ARG A 1 81 ? 5.944 1.169 -8.012 1.00 86.19 81 ARG A CA 1
ATOM 648 C C . ARG A 1 81 ? 6.773 2.134 -8.828 1.00 86.19 81 ARG A C 1
ATOM 650 O O . ARG A 1 81 ? 6.384 2.524 -9.927 1.00 86.19 81 ARG A O 1
ATOM 657 N N . VAL A 1 82 ? 7.937 2.487 -8.304 1.00 87.38 82 VAL A N 1
ATOM 658 C CA . VAL A 1 82 ? 8.937 3.247 -9.050 1.00 87.38 82 VAL A CA 1
ATOM 659 C C . VAL A 1 82 ? 10.049 2.298 -9.451 1.00 87.38 82 VAL A C 1
ATOM 661 O O . VAL A 1 82 ? 10.674 1.686 -8.591 1.00 87.38 82 VAL A O 1
ATOM 664 N N . ALA A 1 83 ? 10.277 2.167 -10.752 1.00 85.38 83 ALA A N 1
ATOM 665 C CA . ALA A 1 83 ? 11.279 1.264 -11.300 1.00 85.38 83 ALA A CA 1
ATOM 666 C C . ALA A 1 83 ? 12.037 1.935 -12.451 1.00 85.38 83 ALA A C 1
ATOM 668 O O . ALA A 1 83 ? 11.675 3.027 -12.897 1.00 85.38 83 ALA A O 1
ATOM 669 N N . GLY A 1 84 ? 13.101 1.276 -12.906 1.00 85.12 84 GLY A N 1
ATOM 670 C CA . GLY A 1 84 ? 13.895 1.723 -14.046 1.00 85.12 84 GLY A CA 1
ATOM 671 C C . GLY A 1 84 ? 13.135 1.692 -15.385 1.00 85.12 84 GLY A C 1
ATOM 672 O O . GLY A 1 84 ? 11.921 1.455 -15.430 1.00 85.12 84 GLY A O 1
ATOM 673 N N . PRO A 1 85 ? 13.843 1.877 -16.511 1.00 78.56 85 PRO A N 1
ATOM 674 C CA . PRO A 1 85 ? 13.237 1.887 -17.844 1.00 78.56 85 PRO A CA 1
ATOM 675 C C . PRO A 1 85 ? 12.729 0.506 -18.285 1.00 78.56 85 PRO A C 1
ATOM 677 O O . PRO A 1 85 ? 11.945 0.414 -19.226 1.00 78.56 85 PRO A O 1
ATOM 680 N N . VAL A 1 86 ? 13.157 -0.571 -17.614 1.00 74.81 86 VAL A N 1
ATOM 681 C CA . VAL A 1 86 ? 12.761 -1.943 -17.949 1.00 74.81 86 VAL A CA 1
ATOM 682 C C . VAL A 1 86 ? 11.280 -2.148 -17.633 1.00 74.81 86 VAL A C 1
ATOM 684 O O . VAL A 1 86 ? 10.856 -2.211 -16.476 1.00 74.81 86 VAL A O 1
ATOM 687 N N . TYR A 1 87 ? 10.485 -2.246 -18.694 1.00 70.06 87 TYR A N 1
ATOM 688 C CA . TYR A 1 87 ? 9.053 -2.482 -18.621 1.00 70.06 87 TYR A CA 1
ATOM 689 C C . TYR A 1 87 ? 8.766 -3.983 -18.494 1.00 70.06 87 TYR A C 1
ATOM 691 O O . TYR A 1 87 ? 9.115 -4.763 -19.380 1.00 70.06 87 TYR A O 1
ATOM 699 N N . LEU A 1 88 ? 8.098 -4.391 -17.411 1.00 69.44 88 LEU A N 1
ATOM 700 C CA . LEU A 1 88 ? 7.584 -5.754 -17.290 1.00 69.44 88 LEU A CA 1
ATOM 701 C C . LEU A 1 88 ? 6.308 -5.878 -18.121 1.00 69.44 88 LEU A C 1
ATOM 703 O O . LEU A 1 88 ? 5.276 -5.302 -17.778 1.00 69.44 88 LEU A O 1
ATOM 707 N N . LYS A 1 89 ? 6.367 -6.634 -19.218 1.00 72.56 89 LYS A N 1
ATOM 708 C CA . LYS A 1 89 ? 5.167 -6.946 -19.993 1.00 72.56 89 LYS A CA 1
ATOM 709 C C . LYS A 1 89 ? 4.302 -7.923 -19.181 1.00 72.56 89 LYS A C 1
ATOM 711 O O . LYS A 1 89 ? 4.803 -8.989 -18.824 1.00 72.56 89 LYS A O 1
ATOM 716 N N . PRO A 1 90 ? 3.032 -7.593 -18.885 1.00 74.50 90 PRO A N 1
ATOM 717 C CA . PRO A 1 90 ? 2.141 -8.536 -18.226 1.00 74.50 90 PRO A CA 1
ATOM 718 C C . PRO A 1 90 ? 1.924 -9.738 -19.152 1.00 74.50 90 PRO A C 1
ATOM 720 O O . PRO A 1 90 ? 1.761 -9.585 -20.365 1.00 74.50 90 PRO A O 1
ATOM 723 N N . GLY A 1 91 ? 1.979 -10.938 -18.585 1.00 66.81 91 GLY A N 1
ATOM 724 C CA . GLY A 1 91 ? 1.898 -12.195 -19.319 1.00 66.81 91 GLY A CA 1
ATOM 725 C C . GLY A 1 91 ? 1.690 -13.381 -18.373 1.00 66.81 91 GLY A C 1
ATOM 726 O O . GLY A 1 91 ? 1.764 -13.203 -17.158 1.00 66.81 91 GLY A O 1
ATOM 727 N N . PRO A 1 92 ? 1.446 -14.595 -18.901 1.00 63.38 92 PRO A N 1
ATOM 728 C CA . PRO A 1 92 ? 1.082 -15.762 -18.092 1.00 63.38 92 PRO A CA 1
ATOM 729 C C . PRO A 1 92 ? 2.110 -16.131 -17.014 1.00 63.38 92 PRO A C 1
ATOM 731 O O . PRO A 1 92 ? 1.728 -16.660 -15.979 1.00 63.38 92 PRO A O 1
ATOM 734 N N . GLY A 1 93 ? 3.393 -15.826 -17.247 1.00 74.44 93 GLY A N 1
ATOM 735 C CA . GLY A 1 93 ? 4.487 -16.056 -16.296 1.00 74.44 93 GLY A CA 1
ATOM 736 C C . GLY A 1 93 ? 4.931 -14.821 -15.506 1.00 74.44 93 GLY A C 1
ATOM 737 O O . GLY A 1 93 ? 5.912 -14.900 -14.778 1.00 74.44 93 GL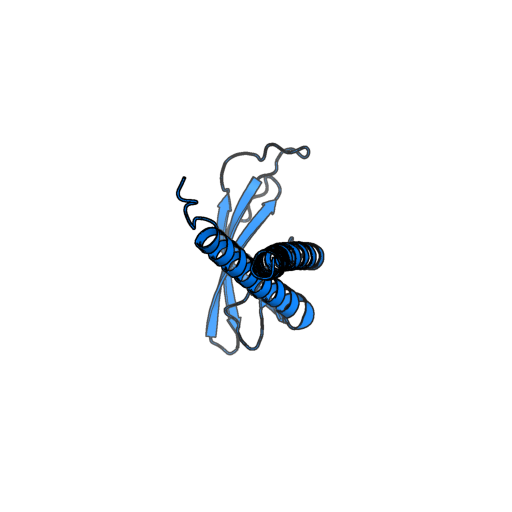Y A O 1
ATOM 738 N N . ALA A 1 94 ? 4.268 -13.670 -15.662 1.00 83.69 94 ALA A N 1
ATOM 739 C CA . ALA A 1 94 ? 4.605 -12.468 -14.903 1.00 83.69 94 ALA A CA 1
ATOM 740 C C . ALA A 1 94 ? 3.907 -12.523 -13.538 1.00 83.69 94 ALA A C 1
ATOM 742 O O . ALA A 1 94 ? 2.747 -12.125 -13.411 1.00 83.69 94 ALA A O 1
ATOM 743 N N . THR A 1 95 ? 4.604 -13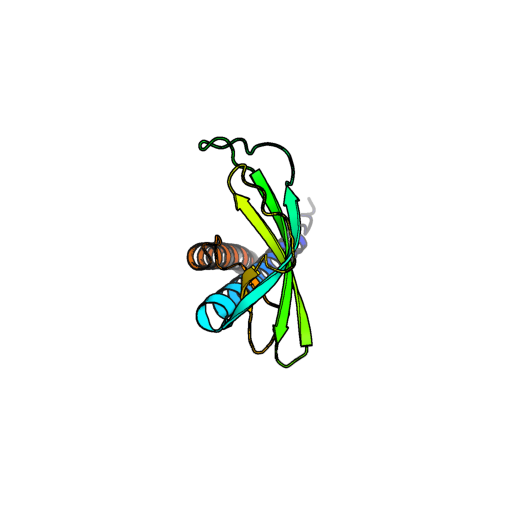.036 -12.528 1.00 87.81 95 THR A N 1
ATOM 744 C CA . THR A 1 95 ? 4.133 -13.064 -11.140 1.00 87.81 95 THR A CA 1
ATOM 745 C C . THR A 1 95 ? 4.845 -12.010 -10.298 1.00 87.81 95 THR A C 1
ATOM 747 O O . THR A 1 95 ? 5.949 -11.571 -10.617 1.00 87.81 95 THR A O 1
ATOM 750 N N . ILE A 1 96 ? 4.172 -11.557 -9.243 1.00 88.31 96 ILE A N 1
ATOM 751 C CA . ILE A 1 96 ? 4.718 -10.667 -8.219 1.00 88.31 96 ILE A CA 1
ATOM 752 C C . ILE A 1 96 ? 4.392 -11.227 -6.840 1.00 88.31 96 ILE A C 1
ATOM 754 O O . ILE A 1 96 ? 3.362 -11.884 -6.654 1.00 88.31 96 ILE A O 1
ATOM 758 N N . ARG A 1 97 ? 5.236 -10.933 -5.852 1.00 90.50 97 ARG A N 1
ATOM 759 C CA . ARG A 1 97 ? 4.951 -11.311 -4.466 1.00 90.50 97 ARG A CA 1
ATOM 760 C C . ARG A 1 97 ? 4.062 -10.275 -3.786 1.00 90.50 97 ARG A C 1
ATOM 762 O O . ARG A 1 97 ? 4.435 -9.104 -3.650 1.00 90.50 97 ARG A O 1
ATOM 769 N N . VAL A 1 98 ? 2.897 -10.724 -3.331 1.00 91.62 98 VAL A N 1
ATOM 770 C CA . VAL A 1 98 ? 1.938 -9.900 -2.591 1.00 91.62 98 VAL A CA 1
ATOM 771 C C . VAL A 1 98 ? 1.709 -10.469 -1.207 1.00 91.62 98 VAL A C 1
ATOM 773 O O . VAL A 1 98 ? 1.856 -11.668 -0.973 1.00 91.62 98 VAL A O 1
ATOM 776 N N . LYS A 1 99 ? 1.318 -9.600 -0.287 1.00 92.44 99 LYS A N 1
ATOM 777 C CA . LYS A 1 99 ? 0.911 -9.962 1.060 1.00 92.44 99 LYS A CA 1
ATOM 778 C C . LYS A 1 99 ? -0.540 -9.575 1.257 1.00 92.44 99 LYS A C 1
ATOM 780 O O . LYS A 1 99 ? -0.919 -8.456 0.922 1.00 92.44 99 LYS A O 1
ATOM 785 N N . TYR A 1 100 ? -1.340 -10.488 1.788 1.00 93.06 100 TYR A N 1
ATOM 786 C CA . TYR A 1 100 ? -2.760 -10.267 2.055 1.00 93.06 100 TYR A CA 1
ATOM 787 C C . TYR A 1 100 ? -3.104 -10.617 3.499 1.00 93.06 100 TYR A C 1
ATOM 789 O O . TYR A 1 100 ? -2.393 -11.386 4.148 1.00 93.06 100 TYR A O 1
ATOM 797 N N . LEU A 1 101 ? -4.195 -10.059 4.018 1.00 92.75 101 LEU A N 1
ATOM 798 C CA . LEU A 1 101 ? -4.685 -10.403 5.350 1.00 92.75 101 LEU A CA 1
ATOM 79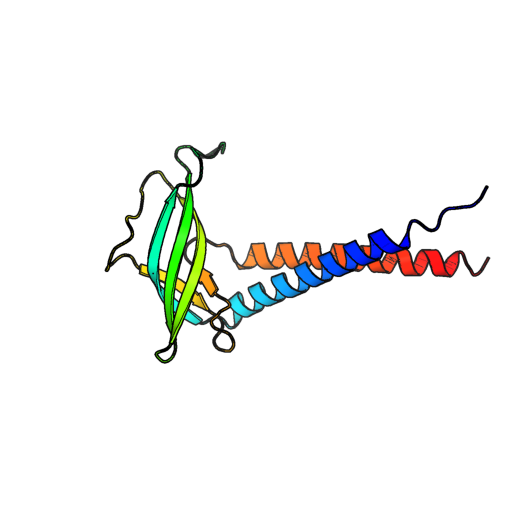9 C C . LEU A 1 101 ? -5.594 -11.646 5.272 1.00 92.75 101 LEU A C 1
ATOM 801 O O . LEU A 1 101 ? -6.609 -11.587 4.580 1.00 92.75 101 LEU A O 1
ATOM 805 N N . PRO A 1 102 ? -5.319 -12.750 5.991 1.00 87.81 102 PRO A N 1
ATOM 806 C CA . PRO A 1 102 ? -6.104 -13.986 5.871 1.00 87.81 102 PRO A CA 1
ATOM 807 C C . PRO A 1 102 ? -7.590 -13.812 6.210 1.00 87.81 102 PRO A C 1
ATOM 809 O O . PRO A 1 102 ? -8.444 -14.360 5.525 1.00 87.81 102 PRO A O 1
ATOM 812 N N . GLY A 1 103 ? -7.915 -13.004 7.225 1.00 86.25 103 GLY A N 1
ATOM 813 C CA . GLY A 1 103 ? -9.308 -12.721 7.593 1.00 86.25 103 GLY A CA 1
ATOM 814 C C . GLY A 1 103 ? -10.031 -11.757 6.643 1.00 86.25 103 GLY A C 1
ATOM 815 O O . GLY A 1 103 ? -11.255 -11.676 6.673 1.00 86.25 103 GLY A O 1
ATOM 816 N N . CYS A 1 104 ? -9.298 -11.014 5.809 1.00 88.12 104 CYS A N 1
ATOM 817 C CA . CYS A 1 104 ? -9.870 -10.097 4.825 1.00 88.12 104 CYS A CA 1
ATOM 818 C C . CYS A 1 104 ? -8.933 -9.970 3.610 1.00 88.12 104 CYS A C 1
ATOM 820 O O . CYS A 1 104 ? -8.184 -8.993 3.516 1.00 88.12 104 CYS A O 1
ATOM 822 N N . PRO A 1 105 ? -8.964 -10.935 2.668 1.00 89.12 105 PRO A N 1
ATOM 823 C CA . PRO A 1 105 ? -8.025 -10.967 1.544 1.00 89.12 105 PRO A CA 1
ATOM 824 C C . PRO A 1 105 ? -8.127 -9.767 0.593 1.00 89.12 105 PRO A C 1
ATOM 826 O O . PRO A 1 105 ? -7.203 -9.518 -0.169 1.00 89.12 105 PRO A O 1
ATOM 829 N N . PHE A 1 106 ? -9.206 -8.978 0.666 1.00 88.12 106 PHE A N 1
ATOM 830 C CA . PHE A 1 106 ? -9.328 -7.694 -0.037 1.00 88.12 106 PHE A CA 1
ATOM 831 C C . PHE A 1 106 ? -8.264 -6.670 0.379 1.00 88.12 106 PHE A C 1
ATOM 833 O O . PHE A 1 106 ? -7.983 -5.729 -0.361 1.00 88.12 106 PHE A O 1
ATOM 840 N N . ILE A 1 107 ? -7.689 -6.829 1.572 1.00 89.25 107 ILE A N 1
ATOM 841 C CA . ILE A 1 107 ? -6.575 -6.019 2.043 1.00 89.25 107 ILE A CA 1
ATOM 842 C C . ILE A 1 107 ? -5.293 -6.720 1.608 1.00 89.25 107 ILE A C 1
ATOM 844 O O . ILE A 1 107 ? -4.875 -7.705 2.221 1.00 89.25 107 ILE A O 1
ATOM 848 N N . SER A 1 108 ? -4.673 -6.199 0.553 1.00 91.00 108 SER A N 1
ATOM 849 C CA . SER A 1 108 ? -3.422 -6.716 0.008 1.00 91.00 108 SER A CA 1
ATOM 850 C C . SER A 1 108 ? -2.457 -5.604 -0.400 1.00 91.00 108 SER A C 1
ATOM 852 O O . SER A 1 108 ? -2.854 -4.474 -0.688 1.00 91.00 108 SER A O 1
ATOM 854 N N . THR A 1 109 ? -1.169 -5.930 -0.422 1.00 88.31 109 THR A N 1
ATOM 855 C CA . THR A 1 109 ? -0.074 -5.021 -0.783 1.00 88.31 109 THR A CA 1
ATOM 856 C C . THR A 1 109 ? 1.030 -5.784 -1.509 1.00 88.31 109 THR A C 1
ATOM 858 O O . THR A 1 109 ? 1.198 -6.986 -1.306 1.00 88.31 109 THR A O 1
ATOM 861 N N . ASP A 1 110 ? 1.799 -5.101 -2.350 1.00 86.69 110 ASP A N 1
ATOM 862 C CA . ASP A 1 110 ? 3.014 -5.648 -2.948 1.00 86.69 110 ASP A CA 1
ATOM 863 C C . ASP A 1 110 ? 4.204 -5.542 -1.982 1.00 86.69 110 ASP A C 1
ATOM 865 O O . ASP A 1 110 ? 4.436 -4.495 -1.376 1.00 86.69 110 ASP A O 1
ATOM 869 N N . THR A 1 111 ? 4.982 -6.622 -1.860 1.00 77.44 111 THR A N 1
ATOM 870 C CA . THR A 1 111 ? 6.093 -6.695 -0.888 1.00 77.44 111 THR A CA 1
ATOM 871 C C . THR A 1 111 ? 7.470 -6.394 -1.470 1.00 77.44 111 THR A C 1
ATOM 873 O O . THR A 1 111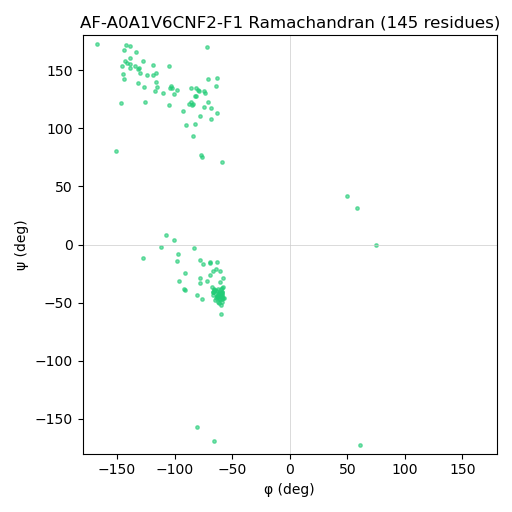 ? 8.421 -6.195 -0.723 1.00 77.44 111 THR A O 1
ATOM 876 N N . GLU A 1 112 ? 7.612 -6.382 -2.796 1.00 69.19 112 GLU A N 1
ATOM 877 C CA . GLU A 1 112 ? 8.932 -6.321 -3.446 1.00 69.19 112 GLU A CA 1
ATOM 878 C C . GLU A 1 112 ? 9.616 -4.955 -3.316 1.00 69.19 112 GLU A C 1
ATOM 880 O O . GLU A 1 112 ? 10.841 -4.886 -3.247 1.00 69.19 112 GLU A O 1
ATOM 885 N N . TYR A 1 113 ? 8.845 -3.866 -3.268 1.00 62.59 113 TYR A N 1
ATOM 886 C CA . TYR A 1 113 ? 9.393 -2.503 -3.297 1.00 62.59 113 TYR A CA 1
ATOM 887 C C . TYR A 1 113 ? 8.909 -1.606 -2.157 1.00 62.59 113 TYR A C 1
ATOM 889 O O . TYR A 1 113 ? 9.466 -0.524 -1.939 1.00 62.59 113 TYR A O 1
ATOM 897 N N . THR A 1 114 ? 7.890 -2.029 -1.412 1.00 66.75 114 THR A N 1
ATOM 898 C CA . THR A 1 114 ? 7.275 -1.184 -0.393 1.00 66.75 114 THR A CA 1
ATOM 899 C C . THR A 1 114 ? 8.009 -1.331 0.941 1.00 66.75 114 THR A C 1
ATOM 901 O O . THR A 1 114 ? 8.069 -2.400 1.539 1.00 66.75 114 THR A O 1
ATOM 904 N N . LYS A 1 115 ? 8.541 -0.217 1.466 1.00 76.12 115 LYS A N 1
ATOM 905 C CA . LYS A 1 115 ? 9.044 -0.126 2.848 1.00 76.12 115 LYS A CA 1
ATOM 906 C C . LYS A 1 115 ? 7.862 -0.024 3.816 1.00 76.12 115 LYS A C 1
ATOM 908 O O . LYS A 1 115 ? 7.546 1.061 4.305 1.00 76.12 115 LYS A O 1
ATOM 913 N N . GLU A 1 116 ? 7.184 -1.143 4.055 1.00 74.38 116 GLU A N 1
ATOM 914 C CA . GLU A 1 116 ? 5.916 -1.172 4.798 1.00 74.38 116 GLU A CA 1
ATOM 915 C C . GLU A 1 116 ? 6.046 -0.659 6.236 1.00 74.38 116 GLU A C 1
ATOM 917 O O . GLU A 1 116 ? 5.233 0.157 6.666 1.00 74.38 116 GLU A O 1
ATOM 922 N N . GLY A 1 117 ? 7.108 -1.047 6.948 1.00 84.38 117 GLY A N 1
ATOM 923 C CA . GLY A 1 117 ? 7.342 -0.640 8.338 1.00 84.38 117 GLY A CA 1
ATOM 924 C C . GLY A 1 117 ? 7.461 0.881 8.526 1.00 84.38 117 GLY A C 1
ATOM 925 O O . GLY A 1 117 ? 6.633 1.469 9.225 1.00 84.38 117 GLY A O 1
ATOM 926 N N . PRO A 1 118 ? 8.435 1.555 7.881 1.00 89.25 118 PRO A N 1
ATOM 927 C CA . PRO A 1 118 ? 8.586 3.007 7.992 1.00 89.25 118 PRO A CA 1
ATOM 928 C C . PRO A 1 118 ? 7.342 3.784 7.549 1.00 89.25 118 PRO A C 1
ATOM 930 O O . PRO A 1 118 ? 6.988 4.790 8.163 1.00 89.25 118 PRO A O 1
ATOM 933 N N . ARG A 1 119 ? 6.649 3.307 6.505 1.00 88.38 119 ARG A N 1
ATOM 934 C CA . ARG A 1 119 ? 5.408 3.919 6.019 1.00 88.38 119 ARG A CA 1
ATOM 935 C C . ARG A 1 119 ? 4.290 3.820 7.057 1.00 88.38 119 ARG A C 1
ATOM 937 O O . ARG A 1 119 ? 3.639 4.827 7.329 1.00 88.38 119 ARG A O 1
ATOM 944 N N . ALA A 1 120 ? 4.080 2.640 7.641 1.00 91.06 120 ALA A N 1
ATOM 945 C CA . ALA A 1 120 ? 3.080 2.430 8.683 1.00 91.06 120 ALA A CA 1
ATOM 946 C C . ALA A 1 120 ? 3.362 3.311 9.911 1.00 91.06 120 ALA A C 1
ATOM 948 O O . ALA A 1 120 ? 2.458 3.989 10.401 1.00 91.06 120 ALA A O 1
ATOM 949 N N . LEU A 1 121 ? 4.626 3.378 10.348 1.00 93.81 121 LEU A N 1
ATOM 950 C CA . LEU A 1 121 ? 5.047 4.228 11.463 1.00 93.81 121 LEU A CA 1
ATOM 951 C C . LEU A 1 121 ? 4.746 5.710 11.197 1.00 93.81 121 LEU A C 1
ATOM 953 O O . LEU A 1 121 ? 4.132 6.369 12.033 1.00 93.81 121 LEU A O 1
ATOM 957 N N . LEU A 1 122 ? 5.128 6.224 10.023 1.00 94.38 122 LEU A N 1
ATOM 958 C CA . LEU A 1 122 ? 4.876 7.616 9.641 1.00 94.38 122 LEU A CA 1
ATOM 959 C C . LEU A 1 122 ? 3.378 7.950 9.674 1.00 94.38 122 LEU A C 1
ATOM 961 O O . LEU A 1 122 ? 2.982 8.972 10.232 1.00 94.38 122 LEU A O 1
ATOM 965 N N . ILE A 1 123 ? 2.540 7.080 9.104 1.00 94.44 123 ILE A N 1
ATOM 966 C CA . ILE A 1 123 ? 1.085 7.274 9.062 1.00 94.44 123 ILE A CA 1
ATOM 967 C C . ILE A 1 123 ? 0.495 7.307 10.476 1.00 94.44 123 ILE A C 1
ATOM 969 O O . ILE A 1 123 ? -0.340 8.166 10.761 1.00 94.44 123 ILE A O 1
ATOM 973 N N . LEU A 1 124 ? 0.951 6.431 11.375 1.00 95.44 124 LEU A N 1
ATOM 974 C CA . LEU A 1 124 ? 0.501 6.418 12.769 1.00 95.44 124 LEU A CA 1
ATOM 975 C C . LEU A 1 124 ? 0.927 7.674 13.538 1.00 95.44 124 LEU A C 1
ATOM 977 O O . LEU A 1 124 ? 0.129 8.208 14.309 1.00 95.44 124 LEU A O 1
ATOM 981 N N . VAL A 1 125 ? 2.138 8.187 13.302 1.00 96.38 125 VAL A N 1
ATOM 982 C CA . VAL A 1 125 ? 2.593 9.459 13.893 1.00 96.38 125 VAL A CA 1
ATOM 983 C C . VAL A 1 125 ? 1.705 10.615 13.427 1.00 96.38 125 VAL A C 1
ATOM 985 O O . VAL A 1 125 ? 1.226 11.394 14.252 1.00 96.38 125 VAL A O 1
ATOM 988 N N . VAL A 1 126 ? 1.413 10.700 12.125 1.00 96.38 126 VAL A N 1
ATOM 989 C CA . VAL A 1 126 ? 0.505 11.722 11.577 1.00 96.38 126 VAL A CA 1
ATOM 990 C C . VAL A 1 126 ? -0.902 11.584 12.169 1.00 96.38 126 VAL A C 1
ATOM 992 O O . VAL A 1 126 ? -1.492 12.584 12.580 1.00 96.38 126 VAL A O 1
ATOM 995 N N . ALA A 1 127 ? -1.423 10.360 12.289 1.00 95.62 127 ALA A N 1
ATOM 996 C CA . ALA A 1 127 ? -2.717 10.100 12.918 1.00 95.62 127 ALA A CA 1
ATOM 997 C C . ALA A 1 127 ? -2.756 10.600 14.372 1.00 95.62 127 ALA A C 1
ATOM 999 O O . ALA A 1 127 ? -3.691 11.299 14.770 1.00 95.62 127 ALA A O 1
ATOM 1000 N N . ALA A 1 128 ? -1.721 10.287 15.158 1.00 94.56 128 ALA A N 1
ATOM 1001 C CA . ALA A 1 128 ? -1.607 10.709 16.549 1.00 94.56 128 ALA A CA 1
ATOM 1002 C C . ALA A 1 128 ? -1.559 12.238 16.685 1.00 94.56 128 ALA A C 1
ATOM 1004 O O . ALA A 1 128 ? -2.255 12.791 17.540 1.00 94.56 128 ALA A O 1
ATOM 1005 N N . LEU A 1 129 ? -0.813 12.928 15.814 1.00 94.56 129 LEU A N 1
ATOM 1006 C CA . LEU A 1 129 ? -0.757 14.393 15.786 1.00 94.56 129 LEU A CA 1
ATOM 1007 C C . LEU A 1 129 ? -2.131 15.005 15.486 1.00 94.56 129 LEU A C 1
ATOM 1009 O O . LEU A 1 129 ? -2.599 15.856 16.245 1.00 94.56 129 LEU A O 1
ATOM 1013 N N . LEU A 1 130 ? -2.816 14.544 14.434 1.00 93.31 130 LEU A N 1
ATOM 1014 C CA . LEU A 1 130 ? -4.144 15.046 14.055 1.00 93.31 130 LEU A CA 1
ATOM 1015 C C . LEU A 1 130 ? -5.172 14.854 15.181 1.00 93.31 130 LEU A C 1
ATOM 1017 O O . LEU A 1 130 ? -5.920 15.774 15.527 1.00 93.31 130 LEU A O 1
ATOM 1021 N N . LEU A 1 131 ? -5.174 13.675 15.807 1.00 92.19 131 LEU A N 1
ATOM 1022 C CA . LEU A 1 131 ? -6.052 13.382 16.937 1.00 92.19 131 LEU A CA 1
ATOM 1023 C C . LEU A 1 131 ? -5.678 14.208 18.176 1.00 92.19 131 LEU A C 1
ATOM 1025 O O . LEU A 1 131 ? -6.577 14.679 18.877 1.00 92.19 131 LEU A O 1
ATOM 1029 N N . GLY A 1 132 ? -4.388 14.448 18.419 1.00 88.75 132 GLY A N 1
ATOM 1030 C CA . GLY A 1 132 ? -3.887 15.327 19.477 1.00 88.75 132 GLY A CA 1
ATOM 1031 C C . GLY A 1 132 ? -4.391 16.764 19.333 1.00 88.75 132 GLY A C 1
ATOM 1032 O O . GLY A 1 132 ? -5.030 17.285 20.250 1.00 88.75 132 GLY A O 1
ATOM 1033 N N . PHE A 1 133 ? -4.220 17.376 18.157 1.00 85.12 133 PHE A N 1
ATOM 1034 C CA . PHE A 1 133 ? -4.715 18.730 17.870 1.00 85.12 133 PHE A CA 1
ATOM 1035 C C . PHE A 1 133 ? -6.236 18.854 18.043 1.00 85.12 133 PHE A C 1
ATOM 1037 O O . PHE A 1 133 ? -6.726 19.849 18.583 1.00 85.12 133 PHE A O 1
ATOM 1044 N N . SER A 1 134 ? -6.998 17.817 17.675 1.00 80.12 134 SER A N 1
ATOM 1045 C CA . SER A 1 134 ? -8.456 17.795 17.878 1.00 80.12 134 SER A CA 1
ATOM 1046 C C . SER A 1 134 ? -8.881 17.763 19.360 1.00 80.12 134 SER A C 1
ATOM 1048 O O . SER A 1 134 ? -10.011 18.137 19.697 1.00 80.12 134 SER A O 1
ATOM 1050 N N . ARG A 1 135 ? -7.997 17.304 20.260 1.00 76.06 135 ARG A N 1
ATOM 1051 C CA . ARG A 1 135 ? -8.234 17.217 21.711 1.00 76.06 135 ARG A CA 1
ATOM 1052 C C . ARG A 1 135 ? -7.777 18.471 22.455 1.00 76.06 135 ARG A C 1
ATOM 1054 O O . ARG A 1 135 ? -8.488 18.905 23.356 1.00 76.06 135 ARG A O 1
ATOM 1061 N N . VAL A 1 136 ? -6.658 19.086 22.062 1.00 65.88 136 VAL A N 1
ATOM 1062 C CA . VAL A 1 136 ? -6.147 20.326 22.686 1.00 65.88 136 VAL A CA 1
ATOM 1063 C C . VAL A 1 136 ? -7.173 21.458 22.589 1.00 65.88 136 VAL A C 1
ATOM 1065 O O . VAL A 1 136 ? -7.479 22.107 23.587 1.00 65.88 136 VAL A O 1
ATOM 1068 N N . GLY A 1 137 ? -7.825 21.611 21.433 1.00 58.16 137 GLY A N 1
ATOM 1069 C CA . GLY A 1 137 ? -8.888 22.606 21.264 1.00 58.16 137 GLY A CA 1
ATOM 1070 C C . GLY A 1 137 ? -10.135 22.379 22.138 1.00 58.16 137 GLY A C 1
ATOM 1071 O O . GLY A 1 137 ? -10.873 23.331 22.369 1.00 58.16 137 GLY A O 1
ATOM 1072 N N . ARG A 1 138 ? -10.385 21.152 22.631 1.00 59.44 138 ARG A N 1
ATOM 1073 C CA . ARG A 1 138 ? -11.493 20.860 23.566 1.00 59.44 138 ARG A CA 1
ATOM 1074 C C . ARG A 1 138 ? -11.190 21.278 25.004 1.00 59.44 138 ARG A C 1
ATOM 1076 O O . ARG A 1 138 ? -12.132 21.564 25.731 1.00 59.44 138 ARG A O 1
ATOM 1083 N N . ARG A 1 139 ? -9.916 21.292 25.416 1.00 57.56 139 ARG A N 1
ATOM 1084 C CA . ARG A 1 139 ? -9.513 21.761 26.753 1.00 57.56 139 ARG A CA 1
ATOM 1085 C C . ARG A 1 139 ? -9.547 23.287 26.839 1.00 57.56 139 ARG A C 1
ATOM 1087 O O . ARG A 1 139 ? -10.203 23.801 27.731 1.00 57.56 139 ARG A O 1
ATOM 1094 N N . ALA A 1 140 ? -8.984 23.978 25.847 1.00 56.69 140 ALA A N 1
ATOM 1095 C CA . ALA A 1 140 ? -8.948 25.444 25.816 1.00 56.69 140 ALA A CA 1
ATOM 1096 C C . ALA A 1 140 ? -10.350 26.086 25.847 1.00 56.69 140 ALA A C 1
ATOM 1098 O O . ALA A 1 140 ? -10.596 26.996 26.623 1.00 56.69 140 ALA A O 1
ATOM 1099 N N . SER A 1 141 ? -11.311 25.554 25.078 1.00 55.84 141 SER A N 1
ATOM 1100 C CA . SER A 1 141 ? -12.694 26.065 25.096 1.00 55.84 141 SER A CA 1
ATOM 1101 C C . SER A 1 141 ? -13.450 25.779 26.402 1.00 55.84 141 SER A C 1
ATOM 1103 O O . SER A 1 141 ? -14.503 26.357 26.612 1.00 55.84 141 SER A O 1
ATOM 1105 N N . ARG A 1 142 ? -12.959 24.872 27.259 1.00 57.44 142 ARG A N 1
ATOM 1106 C CA . ARG A 1 142 ? -13.588 24.549 28.550 1.00 57.44 142 ARG A CA 1
ATOM 1107 C C . ARG A 1 142 ? -13.043 25.413 29.692 1.00 57.44 142 ARG A C 1
ATOM 1109 O O . ARG A 1 142 ? -13.741 25.586 30.680 1.00 57.44 142 ARG A O 1
ATOM 1116 N N . GLU A 1 143 ? -11.821 25.927 29.555 1.00 57.97 143 GLU A N 1
ATOM 1117 C CA . GLU A 1 143 ? -11.220 26.895 30.485 1.00 57.97 143 GLU A CA 1
ATOM 1118 C C . GLU A 1 143 ? -11.768 28.313 30.254 1.00 57.97 143 GLU A C 1
ATOM 1120 O O . GLU A 1 143 ? -11.974 29.044 31.213 1.00 57.97 143 GLU A O 1
ATOM 1125 N N . GLU A 1 144 ? -12.089 28.675 29.007 1.00 55.38 144 GLU A N 1
ATOM 1126 C CA . GLU A 1 144 ? -12.662 29.985 28.646 1.00 55.38 144 GLU A CA 1
ATOM 1127 C C . GLU A 1 144 ? -14.112 30.182 29.145 1.00 55.38 144 GLU A C 1
ATOM 1129 O O . GLU A 1 144 ? -14.519 31.306 29.404 1.00 55.38 144 GLU A O 1
ATOM 1134 N N . ASP A 1 145 ? -14.876 29.097 29.328 1.00 55.38 145 ASP A N 1
ATOM 1135 C CA . ASP A 1 145 ? -16.254 29.126 29.858 1.00 55.38 145 ASP A CA 1
ATOM 1136 C C . ASP A 1 145 ? -16.311 29.180 31.408 1.00 55.38 145 ASP A C 1
ATOM 1138 O O . ASP A 1 145 ? -17.402 29.221 31.979 1.00 55.38 145 ASP A O 1
ATOM 1142 N N . GLN A 1 146 ? -15.165 29.130 32.106 1.00 53.16 146 GLN A N 1
ATOM 1143 C CA . GLN A 1 146 ? -15.080 29.173 33.579 1.00 53.16 146 GLN A CA 1
ATOM 1144 C C . GLN A 1 146 ? -14.533 30.495 34.147 1.00 53.16 146 GLN A C 1
ATOM 1146 O O . GLN A 1 146 ? -14.292 30.568 35.354 1.00 53.16 146 GLN A O 1
ATOM 1151 N N . VAL A 1 147 ? -14.351 31.524 33.310 1.00 49.66 147 VAL A N 1
ATOM 1152 C CA . VAL A 1 147 ? -13.896 32.868 33.714 1.00 49.66 147 VAL A CA 1
ATOM 1153 C C . VAL A 1 147 ? -15.011 33.890 33.545 1.00 49.66 147 VAL A C 1
ATOM 1155 O O . VAL A 1 147 ? -15.661 33.882 32.477 1.00 49.66 147 VAL A O 1
#

Foldseek 3Di:
DDPDPPPPPVLVVLLVVLVVLQVVLVLLVLQVPQWDKDKWAWPDKDWDDDWDPDPDGQKTKIKTKTWDDDPNDIEIDIDIDIDGNDTDDRDPPDIFMKIAHNVGRNSIDGDPGDPSVVVSVVSNVSSVVSNVVSVVVVVVVVVVVVD

Nearest PDB structures (foldseek):
  9fia-assembly1_BL  TM=3.926E-01  e=8.100E-01  Toxoplasma gondii
  8igd-assembly1_A  TM=3.297E-01  e=1.637E+00  Arabidopsis thaliana
  5bsz-assembly1_A  TM=4.270E-01  e=3.946E+00  Streptoalloteichus sp. ATCC 53650
  8tjr-assembly1_A  TM=4.205E-01  e=5.611E+00  Human immunodeficiency virus 1

Secondary structure (DSSP, 8-state):
------HHHHHHHHHHHHHHHHHHHHHHHHHHHHPEEEEEEEEEEEEEEEE--SSSSS-EEEEEEEEEEETTEEEEEEEEEEE-S------TT-EEEEEEETTEEEEEEE-SS--HHHHHHHHHHHHHHHHHHHHHHHHHHHHGGG-

Sequence (147 aa):
MKQSRKGGRGRIVILLIGLLFLAYGLMLVSLLFFGISTEARLTSYRRQQGERNEVIPNRYTYHFGYEFTVDGKLFSGTGQRVAGPVYLKPGPGATIRVKYLPGCPFISTDTEYTKEGPRALLILVVAALLLGFSRVGRRASREEDQV

Mean predicted aligned error: 8.91 Å

pLDDT: mean 83.43, std 13.94, range [34.44, 96.75]

Solvent-accessible surface area (backbone atoms only — not comparable to full-atom values): 8332 Å² total; per-residue (Å²): 135,84,84,75,92,66,73,61,66,60,40,52,52,42,35,52,52,15,49,52,34,37,54,52,18,49,52,46,47,47,40,71,76,61,32,48,77,45,73,20,42,33,72,38,56,43,78,46,81,65,73,50,97,54,94,61,74,66,28,30,41,32,41,34,30,33,36,34,71,58,97,88,41,81,43,71,53,72,52,74,49,78,42,59,80,78,76,69,72,55,42,100,83,34,65,45,56,28,32,24,25,82,95,46,62,87,49,62,47,63,58,86,82,52,65,58,68,68,51,27,53,53,37,38,51,52,12,51,52,35,42,48,58,47,46,53,60,58,53,56,62,57,57,62,76,75,110

=== Feature glossary ===
Legend for the data blocks above and below:

— What the protein is —

The amino-acid sequence is the protein's primary structure: the linear order of residues from the N-terminus to the C-terminus, written in one-letter code. Everything else here — the 3D coordinates, the secondary structure, the domain annotations — is ultimately a consequence of this string.

Functional annotations link the protein to curated databases. InterPro entries identify conserved domains and families by matching the sequence against member-database signatures (Pfam, PROSITE, CDD, …). Gene Ontology (GO) terms describe molecular function, biological process, and cellular component in a controlled vocabulary. CATH places the structure in a hierarchical fold classification (Class/Architecture/Topology/Homologous-superfamily). The organism is the source species.

— Where its atoms are —

Atomic coordinates in PDBx/mmCIF format — the same representation the Protein Data Bank distributes. Each line of the _atom_site loop places one backbone atom in Cartesian space (units: ångströms, origin: arbitrary).

The six renders are orthographic views along the three Cartesian axes in both directions. Representation (cartoon, sticks, or surface) and color scheme (sequence-rainbow or by-chain) vary across proteins so the training set covers all the common visualization conventions.

— Local backbone conformation —

Eight-state secondary structure (DSSP): H is the canonical α-helix, G the tighter 3₁₀-helix, I the wider π-helix; E/B are β-structure, T and S are turns and bends, and '-' is everything else. DSSP derives these from the pattern of main-chain N–H···O=C hydrogen bonds, not from the sequence.

Three-state secondary structure (P-SEA) collapses the eight DSSP classes into helix (a), strand (b), and coil (c). P-SEA assigns these from Cα geometry alone — distances and angles — without requiring backbone oxygens, so it works on any Cα trace.

φ (phi) and ψ (psi) are the two rotatable backbone dihedrals per residue: φ is the C(i-1)–N–Cα–C torsion, ψ is the N–Cα–C–N(i+1) torsion, both in degrees on (−180°, 180°]. α-helical residues cluster near (−60°, −45°); β-strand residues near (−120°, +130°). A Ramachandran plot is simply a scatter of (φ, ψ) for every residue.

— Global shape and packing —

The geometric summary reports three shape descriptors. Rg (radius of gyration) measures how spread out the Cα atoms are about their centre of mass; compact globular proteins have small Rg, elongated or unfolded ones large. Cα contacts (<8 Å, |i−j|>4) count long-range residue pairs in spatial proximity — high for tightly packed folds, near zero for rods or random coil. The bounding-box extents give the protein's footprint along x, y, z in Å.

SASA measures how much of the protein is reachable by solvent. It is computed by rolling a water-sized probe over the atomic surface and summing the exposed area (Å²). Per-residue SASA distinguishes core (buried, low SASA) from surface (exposed, high SASA) residues; total SASA is a whole-molecule size measure.

Plot images: a contact map (which residues are close in 3D, as an N×N binary image), a Ramachandran scatter (backbone torsion angles, revealing secondary-structure composition at a glance), and — for AlphaFold structures — a PAE heatmap (pairwise prediction confidence).

— Structural neighborhood —

A 3Di character summarizes, for each residue, the relative orientation of the Cα frame of its nearest spatial neighbor. Because it encodes fold topology rather than chemistry, 3Di alignments detect remote structural similarity that sequence alignment misses.

The Foldseek neighbor list gives the closest experimentally determined structures in the PDB, ranked by structural alignment. TM-score near 1 means near-identical fold; near 0.3 means only rough topology match. This is how one finds what a novel AlphaFold prediction most resembles in the solved-structure universe.

— Confidence and disorder —

For AlphaFold models, the B-factor field carries pLDDT — the model's own estimate of local accuracy on a 0–100 scale. Regions with pLDDT<50 should be treated as essentially unmodeled; they often correspond to intrinsically disordered segments.

Crystallographic B-factors measure how much each atom's electron density is smeared out, in Å². They rise in mobile loops and surface residues and fall in the buried interior. In AlphaFold models this column is repurposed to hold pLDDT instead.

Predicted Aligned Error (PAE) is an AlphaFold confidence matrix: entry (i, j) is the expected error in the position of residue j, in ångströms, when the prediction is superimposed on the true structure at residue i. Low PAE within a block of residues means that block is internally rigid and well-predicted; high PAE between two blocks means their relative placement is uncertain even if each block individually is confident.